Protein AF-A0A8H5BHX0-F1 (afdb_monomer_lite)

InterPro domains:
  IPR019412 IML2-like/Tetratricopeptide repeat protein 39-like [PF10300] (21-116)

Structure (mmCIF, N/CA/C/O backbone):
data_AF-A0A8H5BHX0-F1
#
_entry.id   AF-A0A8H5BHX0-F1
#
loop_
_atom_site.group_PDB
_atom_site.id
_atom_site.type_symbol
_atom_site.label_atom_id
_atom_site.label_alt_id
_atom_site.label_comp_id
_atom_site.label_asym_id
_atom_site.label_entity_id
_atom_site.label_seq_id
_atom_site.pdbx_PDB_ins_code
_atom_site.Cartn_x
_atom_site.Cartn_y
_atom_site.Cartn_z
_atom_site.occupancy
_atom_site.B_iso_or_equiv
_atom_site.auth_seq_id
_atom_site.auth_comp_id
_atom_site.auth_asym_id
_atom_site.auth_atom_id
_atom_site.pdbx_PDB_model_num
ATOM 1 N N . MET A 1 1 ? 10.203 -21.946 -25.878 1.00 47.69 1 MET A N 1
ATOM 2 C CA . MET A 1 1 ? 11.074 -20.754 -25.911 1.00 47.69 1 MET A CA 1
ATOM 3 C C . MET A 1 1 ? 10.311 -19.653 -25.194 1.00 47.69 1 MET A C 1
ATOM 5 O O . MET A 1 1 ? 9.234 -19.342 -25.682 1.00 47.69 1 MET A O 1
ATOM 9 N N . PRO A 1 2 ? 10.741 -19.157 -24.024 1.00 54.19 2 PRO A N 1
ATOM 10 C CA . PRO A 1 2 ? 10.151 -17.940 -23.477 1.00 54.19 2 PRO A CA 1
ATOM 11 C C . PRO A 1 2 ? 10.566 -16.751 -24.355 1.00 54.19 2 PRO A C 1
ATOM 13 O O . PRO A 1 2 ? 11.702 -16.710 -24.834 1.00 54.19 2 PRO A O 1
ATOM 16 N N . ASP A 1 3 ? 9.633 -15.837 -24.606 1.00 57.97 3 ASP A N 1
ATOM 17 C CA . ASP A 1 3 ? 9.845 -14.664 -25.455 1.00 57.97 3 ASP A CA 1
ATOM 18 C C . ASP A 1 3 ? 10.991 -13.775 -24.933 1.00 57.97 3 ASP A C 1
ATOM 20 O O . ASP A 1 3 ? 11.204 -13.688 -23.717 1.00 57.97 3 ASP A O 1
ATOM 24 N N . PRO A 1 4 ? 11.748 -13.101 -25.822 1.00 54.97 4 PRO A N 1
ATOM 25 C CA . PRO A 1 4 ? 12.787 -12.169 -25.406 1.00 54.97 4 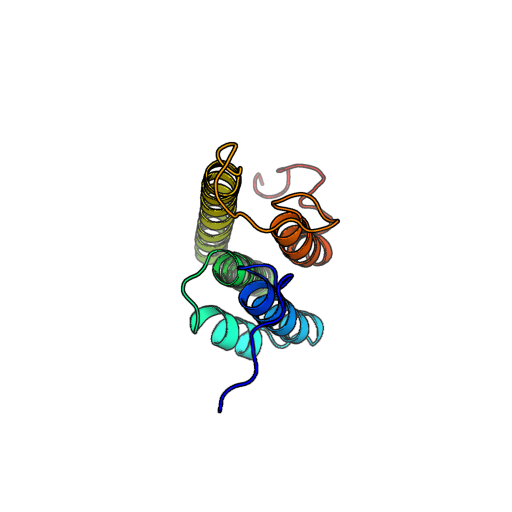PRO A CA 1
ATOM 26 C C . PRO A 1 4 ? 12.158 -11.022 -24.609 1.00 54.97 4 PRO A C 1
ATOM 28 O O . PRO A 1 4 ? 11.274 -10.321 -25.100 1.00 54.97 4 PRO A O 1
ATOM 31 N N . ILE A 1 5 ? 12.631 -10.829 -23.375 1.00 54.34 5 ILE A N 1
ATOM 32 C CA . ILE A 1 5 ? 12.205 -9.723 -22.512 1.00 54.34 5 ILE A CA 1
ATOM 33 C C . ILE A 1 5 ? 12.495 -8.413 -23.267 1.00 54.34 5 ILE A C 1
ATOM 35 O O . ILE A 1 5 ? 13.655 -8.169 -23.616 1.00 54.34 5 ILE A O 1
ATOM 39 N N . PRO A 1 6 ? 11.481 -7.582 -23.574 1.00 57.19 6 PRO A N 1
ATOM 40 C CA . PRO A 1 6 ? 11.685 -6.376 -24.363 1.00 57.19 6 PRO A CA 1
ATOM 41 C C . PRO A 1 6 ? 12.656 -5.433 -23.644 1.00 57.19 6 PRO A C 1
ATOM 43 O O . PRO A 1 6 ? 12.563 -5.219 -22.439 1.00 57.19 6 PRO A O 1
ATOM 46 N N . ALA A 1 7 ? 13.585 -4.844 -24.402 1.00 58.06 7 ALA A N 1
ATOM 47 C CA . ALA A 1 7 ? 14.747 -4.083 -23.920 1.00 58.06 7 ALA A CA 1
ATOM 48 C C . ALA A 1 7 ? 14.435 -2.810 -23.094 1.00 58.06 7 ALA A C 1
ATOM 50 O O . ALA A 1 7 ? 15.341 -2.044 -22.777 1.00 58.06 7 ALA A O 1
ATOM 51 N N . ASN A 1 8 ? 13.169 -2.562 -22.752 1.00 63.22 8 ASN A N 1
ATOM 52 C CA . ASN A 1 8 ? 12.709 -1.369 -22.047 1.00 63.22 8 ASN A CA 1
ATOM 53 C C . ASN A 1 8 ? 11.687 -1.686 -20.939 1.00 63.22 8 ASN A C 1
ATOM 55 O O . ASN A 1 8 ? 10.760 -0.916 -20.691 1.00 63.22 8 ASN A O 1
ATOM 59 N N . THR A 1 9 ? 11.811 -2.845 -20.291 1.00 69.12 9 THR A N 1
ATOM 60 C CA . THR A 1 9 ? 10.990 -3.180 -19.122 1.00 69.12 9 THR A CA 1
ATOM 61 C C . THR A 1 9 ? 11.578 -2.523 -17.875 1.00 69.12 9 THR A C 1
ATOM 63 O O . THR A 1 9 ? 12.732 -2.762 -17.520 1.00 69.12 9 THR A O 1
ATOM 66 N N . HIS A 1 10 ? 10.790 -1.683 -17.200 1.00 72.44 10 HIS A N 1
ATOM 67 C CA . HIS A 1 10 ? 11.194 -1.097 -15.923 1.00 72.44 10 HIS A CA 1
ATOM 68 C C . HIS A 1 10 ? 11.324 -2.208 -14.861 1.00 72.44 10 HIS A C 1
ATOM 70 O O . HIS A 1 10 ? 10.394 -3.008 -14.724 1.00 72.44 10 HIS A O 1
ATOM 76 N N . PRO A 1 11 ? 12.422 -2.268 -14.081 1.00 77.56 11 PRO A N 1
ATOM 77 C CA . PRO A 1 11 ? 12.695 -3.378 -13.158 1.00 77.56 11 PRO A CA 1
ATOM 78 C C . PRO A 1 11 ? 11.604 -3.565 -12.094 1.00 77.56 11 PRO A C 1
ATOM 80 O O . PRO A 1 11 ? 11.312 -4.687 -11.697 1.00 77.56 11 PRO A O 1
ATOM 83 N N . ASN A 1 12 ? 10.949 -2.473 -11.693 1.00 82.69 12 ASN A N 1
ATOM 84 C CA . ASN A 1 12 ? 9.875 -2.489 -10.699 1.00 82.69 12 ASN A CA 1
ATOM 85 C C . ASN A 1 12 ? 8.460 -2.501 -11.308 1.00 82.69 12 ASN A C 1
ATOM 87 O O . ASN A 1 12 ? 7.494 -2.401 -10.561 1.00 82.69 12 ASN A O 1
ATOM 91 N N . ALA A 1 13 ? 8.301 -2.590 -12.638 1.00 82.94 13 ALA A N 1
ATOM 92 C CA . ALA A 1 13 ? 6.983 -2.463 -13.282 1.00 82.94 13 ALA A CA 1
ATOM 93 C C . ALA A 1 13 ? 5.964 -3.492 -12.772 1.00 82.94 13 ALA A C 1
ATOM 95 O O . ALA A 1 13 ? 4.817 -3.143 -12.513 1.00 82.94 13 ALA A O 1
ATOM 96 N N . ALA A 1 14 ? 6.387 -4.749 -12.611 1.00 86.75 14 ALA A N 1
ATOM 97 C CA . ALA A 1 14 ? 5.511 -5.817 -12.137 1.00 86.75 14 ALA A CA 1
ATOM 98 C C . ALA A 1 14 ? 5.101 -5.623 -10.667 1.00 86.75 14 ALA A C 1
ATOM 100 O O . ALA A 1 14 ? 3.946 -5.857 -10.321 1.00 86.75 14 ALA A O 1
ATOM 101 N N . LEU A 1 15 ? 6.027 -5.152 -9.822 1.00 87.69 15 LEU A N 1
ATOM 102 C CA . LEU A 1 15 ? 5.760 -4.863 -8.409 1.00 87.69 15 LEU A CA 1
ATOM 103 C C . LEU A 1 15 ? 4.798 -3.682 -8.264 1.00 87.69 15 LEU A C 1
ATOM 105 O O . LEU A 1 15 ? 3.810 -3.790 -7.547 1.00 87.69 15 LEU A O 1
ATOM 109 N N . LEU A 1 16 ? 5.040 -2.604 -9.017 1.00 86.12 16 LEU A N 1
ATOM 110 C CA . LEU A 1 16 ? 4.155 -1.444 -9.088 1.00 86.12 16 LEU A CA 1
ATOM 111 C C . LEU A 1 16 ? 2.744 -1.855 -9.524 1.00 86.12 16 LEU A C 1
ATOM 113 O O . LEU A 1 16 ? 1.774 -1.548 -8.844 1.00 86.12 16 LEU A O 1
ATOM 117 N N . GLN A 1 17 ? 2.632 -2.601 -10.627 1.00 89.94 17 GLN A N 1
ATOM 118 C CA . GLN A 1 17 ? 1.338 -3.049 -11.139 1.00 89.94 17 GLN A CA 1
ATOM 119 C C . GLN A 1 17 ? 0.601 -3.944 -10.134 1.00 89.94 17 GLN A C 1
ATOM 121 O O . GLN A 1 17 ? -0.618 -3.847 -10.007 1.00 89.94 17 GLN A O 1
ATOM 126 N N . SER A 1 18 ? 1.324 -4.818 -9.428 1.00 92.88 18 SER A N 1
ATOM 127 C CA . SER A 1 18 ? 0.750 -5.652 -8.371 1.00 92.88 18 SER A CA 1
ATOM 128 C C . SER A 1 18 ? 0.243 -4.809 -7.202 1.00 92.88 18 SER A C 1
ATOM 130 O O . SER A 1 18 ? -0.885 -5.012 -6.757 1.00 92.88 18 SER A O 1
ATOM 132 N N . ALA A 1 19 ? 1.021 -3.824 -6.749 1.00 90.00 19 ALA A N 1
ATOM 133 C CA . ALA A 1 19 ? 0.618 -2.944 -5.662 1.00 90.00 19 ALA A CA 1
ATOM 134 C C . ALA A 1 19 ? -0.614 -2.103 -6.035 1.00 90.00 19 ALA A C 1
ATOM 136 O O . ALA A 1 19 ? -1.560 -2.050 -5.254 1.00 90.00 19 ALA A O 1
ATOM 137 N N . THR A 1 20 ? -0.669 -1.534 -7.245 1.00 90.00 20 THR A N 1
ATOM 138 C CA . THR A 1 20 ? -1.840 -0.778 -7.728 1.00 90.00 20 THR A CA 1
ATOM 139 C C . THR A 1 20 ? -3.113 -1.634 -7.742 1.00 90.00 20 THR A C 1
ATOM 141 O O . THR A 1 20 ? -4.162 -1.159 -7.324 1.00 90.00 20 THR A O 1
ATOM 144 N N . ARG A 1 21 ? -3.036 -2.930 -8.092 1.00 91.75 21 ARG A N 1
ATOM 145 C CA . ARG A 1 21 ? -4.197 -3.841 -7.960 1.00 91.75 21 ARG A CA 1
ATOM 146 C C . ARG A 1 21 ? -4.651 -4.021 -6.511 1.00 91.75 21 ARG A C 1
ATOM 148 O O . ARG A 1 21 ? -5.838 -4.174 -6.251 1.00 91.75 21 ARG A O 1
ATOM 155 N N . GLY A 1 22 ? -3.717 -3.995 -5.562 1.00 89.56 22 GLY A N 1
ATOM 156 C CA . GLY A 1 22 ? -4.047 -3.970 -4.138 1.00 89.56 22 GLY A CA 1
ATOM 157 C C . GLY A 1 22 ? -4.841 -2.719 -3.748 1.00 89.56 22 GLY A C 1
ATOM 158 O O . GLY A 1 22 ? -5.785 -2.803 -2.964 1.00 89.56 22 GLY A O 1
ATOM 159 N N . PHE A 1 23 ? -4.508 -1.566 -4.337 1.00 87.75 23 PHE A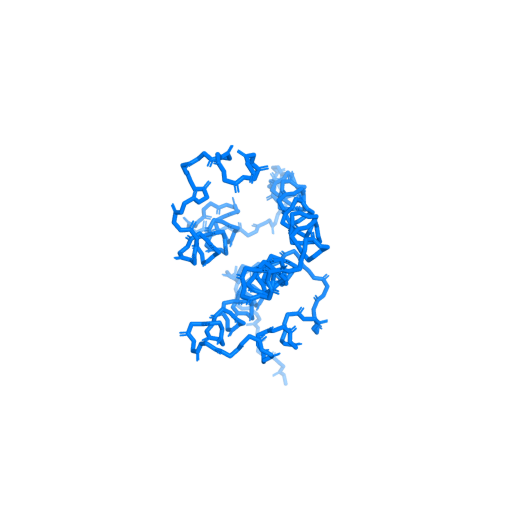 N 1
ATOM 160 C CA . PHE A 1 23 ? -5.260 -0.323 -4.150 1.00 87.75 23 PHE A CA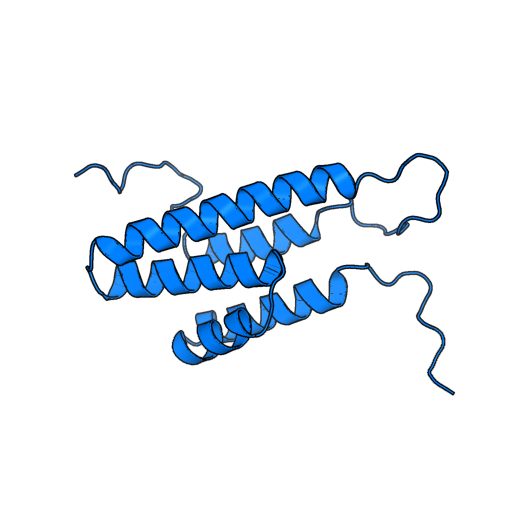 1
ATOM 161 C C . PHE A 1 23 ? -6.651 -0.361 -4.802 1.00 87.75 23 PHE A C 1
ATOM 163 O O . PHE A 1 23 ? -7.572 0.236 -4.251 1.00 87.75 23 PHE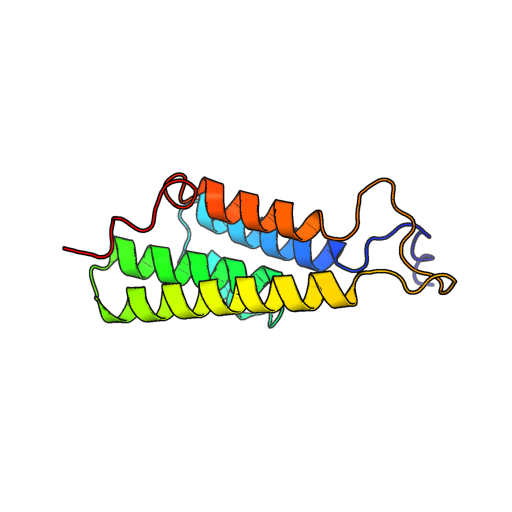 A O 1
ATOM 170 N N . ASP A 1 24 ? -6.859 -1.113 -5.888 1.00 90.50 24 ASP A N 1
ATOM 171 C CA . ASP A 1 24 ? -8.200 -1.314 -6.469 1.00 90.50 24 ASP A CA 1
ATOM 172 C C . ASP A 1 24 ? -9.169 -1.983 -5.475 1.00 90.50 24 ASP A C 1
ATOM 174 O O . ASP A 1 24 ? -10.342 -1.599 -5.389 1.00 90.50 24 ASP A O 1
ATOM 178 N N . PHE A 1 25 ? -8.685 -2.945 -4.674 1.00 89.88 25 PHE A N 1
ATOM 179 C CA . PHE A 1 25 ? -9.474 -3.539 -3.586 1.00 89.88 25 PHE A CA 1
ATOM 180 C C . PHE A 1 25 ? -9.837 -2.499 -2.529 1.00 89.88 25 PHE A C 1
ATOM 182 O O . PHE A 1 25 ? -10.997 -2.421 -2.125 1.00 89.88 25 PHE A O 1
ATOM 189 N N . LEU A 1 26 ? -8.882 -1.644 -2.146 1.00 86.56 26 LEU A N 1
ATOM 190 C CA . LEU A 1 26 ? -9.173 -0.520 -1.260 1.00 86.56 26 LEU A CA 1
ATOM 191 C C . LEU A 1 26 ? -10.248 0.390 -1.874 1.00 86.56 26 LEU A C 1
ATOM 193 O O . LEU A 1 26 ? -11.160 0.803 -1.158 1.00 86.56 26 LEU A O 1
ATOM 197 N N . PHE A 1 27 ? -10.181 0.684 -3.187 1.00 85.62 27 PHE A N 1
ATOM 198 C CA . PHE A 1 27 ? -11.090 1.659 -3.836 1.00 85.62 27 PHE A CA 1
ATOM 199 C C . PHE A 1 27 ? -12.499 1.095 -3.953 1.00 85.62 27 PHE A C 1
ATOM 201 O O . PHE A 1 27 ? -13.478 1.838 -4.014 1.00 85.62 27 PHE A O 1
ATOM 208 N N . SER A 1 28 ? -12.591 -0.230 -3.895 1.00 89.19 28 SER A N 1
ATOM 209 C CA . SER A 1 28 ? -13.825 -0.998 -3.813 1.00 89.19 28 SER A CA 1
ATOM 210 C C . SER A 1 28 ? -14.300 -1.222 -2.369 1.00 89.19 28 SER A C 1
ATOM 212 O O . SER A 1 28 ? -15.263 -1.957 -2.161 1.00 89.19 28 SER A O 1
ATOM 214 N N . ASN A 1 29 ? -13.656 -0.593 -1.377 1.00 84.50 29 ASN A N 1
ATOM 215 C CA . ASN A 1 29 ? -13.929 -0.736 0.056 1.00 84.50 29 ASN A CA 1
ATOM 216 C C . ASN A 1 29 ? -13.752 -2.174 0.594 1.00 84.50 29 ASN A C 1
ATOM 218 O O . ASN A 1 29 ? -14.381 -2.563 1.578 1.00 84.50 29 ASN A O 1
ATOM 222 N N . ASP A 1 30 ? -12.887 -2.972 -0.035 1.00 89.81 30 ASP A N 1
ATOM 223 C CA . ASP A 1 30 ? -12.542 -4.328 0.394 1.00 89.81 30 ASP A CA 1
ATOM 224 C C . ASP A 1 30 ? -11.152 -4.357 1.051 1.00 89.81 30 ASP A C 1
ATOM 226 O O . ASP A 1 30 ? -10.139 -4.749 0.464 1.00 89.81 30 ASP A O 1
ATOM 230 N N . ILE A 1 31 ? -11.107 -3.904 2.307 1.00 87.94 31 ILE A N 1
ATOM 231 C CA . ILE A 1 31 ? -9.868 -3.800 3.095 1.00 87.94 31 ILE A CA 1
ATOM 232 C C . ILE A 1 31 ? -9.281 -5.187 3.397 1.00 87.94 31 ILE A C 1
ATOM 234 O O . ILE A 1 31 ? -8.061 -5.348 3.431 1.00 87.94 31 ILE A O 1
ATOM 238 N N . ALA A 1 32 ? -10.127 -6.205 3.581 1.00 89.19 32 ALA A N 1
ATOM 239 C CA . ALA A 1 32 ? -9.679 -7.561 3.885 1.00 89.19 32 ALA A CA 1
ATOM 240 C C . ALA A 1 32 ? -8.917 -8.174 2.701 1.00 89.19 32 ALA A C 1
ATOM 242 O O . ALA A 1 32 ? -7.809 -8.688 2.886 1.00 89.19 32 ALA A O 1
ATOM 243 N N . SER A 1 33 ? -9.465 -8.061 1.486 1.00 91.06 33 SER A N 1
ATOM 244 C CA . SER A 1 33 ? -8.794 -8.529 0.269 1.00 91.06 33 SER A CA 1
ATOM 245 C C . SER A 1 33 ? -7.543 -7.710 -0.039 1.00 91.06 33 SER A C 1
ATOM 247 O O . SER A 1 33 ? -6.509 -8.289 -0.375 1.00 91.06 33 SER A O 1
ATOM 249 N N . ALA A 1 34 ? -7.587 -6.385 0.149 1.00 90.69 34 ALA A N 1
ATOM 250 C CA . ALA A 1 34 ? -6.413 -5.528 -0.009 1.00 90.69 34 ALA A CA 1
ATOM 251 C C . ALA A 1 34 ? -5.273 -5.946 0.931 1.00 90.69 34 ALA A C 1
ATOM 253 O O . ALA A 1 34 ? -4.144 -6.166 0.493 1.00 90.69 34 ALA A O 1
ATOM 254 N N . ARG A 1 35 ? -5.572 -6.124 2.223 1.00 89.75 35 ARG A N 1
ATOM 255 C CA . ARG A 1 35 ? -4.601 -6.556 3.233 1.00 89.75 35 ARG A CA 1
ATOM 256 C C . ARG A 1 35 ? -4.005 -7.916 2.883 1.00 89.75 35 ARG A C 1
ATOM 258 O O . ARG A 1 35 ? -2.787 -8.054 2.930 1.00 89.75 35 ARG A O 1
ATOM 265 N N . ALA A 1 36 ? -4.831 -8.893 2.510 1.00 92.56 36 ALA A N 1
ATOM 266 C CA . ALA A 1 36 ? -4.354 -10.216 2.112 1.00 92.56 36 ALA A CA 1
ATOM 267 C C . ALA A 1 36 ? -3.430 -10.145 0.883 1.00 92.56 36 ALA A C 1
ATOM 269 O O . ALA A 1 36 ? -2.379 -10.786 0.866 1.00 92.56 36 ALA A O 1
ATOM 270 N N . HIS A 1 37 ? -3.789 -9.322 -0.108 1.00 92.81 37 HIS A N 1
ATOM 271 C CA . HIS A 1 37 ? -2.977 -9.089 -1.302 1.00 92.81 37 HIS A CA 1
ATOM 272 C C . HIS A 1 37 ? -1.625 -8.468 -0.950 1.00 92.81 37 HIS A C 1
ATOM 274 O O . HIS A 1 37 ? -0.586 -8.975 -1.360 1.00 92.81 37 HIS A O 1
ATOM 280 N N . PHE A 1 38 ? -1.603 -7.415 -0.131 1.00 91.62 38 PHE A N 1
ATOM 281 C CA . PHE A 1 38 ? -0.347 -6.772 0.243 1.00 91.62 38 PHE A CA 1
ATOM 282 C C . PHE A 1 38 ? 0.517 -7.621 1.194 1.00 91.62 38 PHE A C 1
ATOM 284 O O . PHE A 1 38 ? 1.738 -7.538 1.123 1.00 91.62 38 PHE A O 1
ATOM 291 N N . GLN A 1 39 ? -0.070 -8.464 2.055 1.00 91.69 39 GLN A N 1
ATOM 292 C CA . GLN A 1 39 ? 0.683 -9.346 2.965 1.00 91.69 39 GLN A CA 1
ATOM 293 C C . GLN A 1 39 ? 1.413 -10.480 2.236 1.00 91.69 39 GLN A C 1
ATOM 295 O O . GLN A 1 39 ? 2.351 -11.054 2.787 1.00 91.69 39 GLN A O 1
ATOM 300 N N . ALA A 1 40 ? 1.003 -10.806 1.009 1.00 90.25 40 ALA A N 1
ATOM 301 C CA . ALA A 1 40 ? 1.641 -11.838 0.199 1.00 90.25 40 ALA A CA 1
ATOM 302 C C . ALA A 1 40 ? 3.020 -11.421 -0.355 1.00 90.25 40 ALA A C 1
ATOM 304 O O . ALA A 1 40 ? 3.725 -12.256 -0.927 1.00 90.25 40 ALA A O 1
ATOM 305 N N . HIS A 1 41 ? 3.412 -10.152 -0.190 1.00 86.94 41 HIS A N 1
ATOM 306 C CA . HIS A 1 41 ? 4.613 -9.573 -0.783 1.00 86.94 41 HIS A CA 1
ATOM 307 C C . HIS A 1 41 ? 5.434 -8.789 0.256 1.00 86.94 41 HIS A C 1
ATOM 309 O O . HIS A 1 41 ? 4.901 -7.954 0.980 1.00 86.94 41 HIS A O 1
ATOM 315 N N . ASP A 1 42 ? 6.749 -9.032 0.307 1.00 83.62 42 ASP A N 1
ATOM 316 C CA . ASP A 1 42 ? 7.694 -8.335 1.197 1.00 83.62 42 ASP A CA 1
ATOM 317 C C . ASP A 1 42 ? 8.583 -7.370 0.395 1.00 83.62 42 ASP A C 1
ATOM 319 O O . ASP A 1 42 ? 9.799 -7.531 0.271 1.00 83.62 42 ASP A O 1
ATOM 323 N N . ASP A 1 43 ? 7.946 -6.385 -0.238 1.00 84.31 43 ASP A N 1
ATOM 324 C CA . ASP A 1 43 ? 8.617 -5.318 -0.977 1.00 84.31 43 ASP A CA 1
ATOM 325 C C . ASP A 1 43 ? 8.046 -3.940 -0.602 1.00 84.31 43 ASP A C 1
ATOM 327 O O . ASP A 1 43 ? 6.937 -3.844 -0.065 1.00 84.31 43 ASP A O 1
ATOM 331 N N . PRO A 1 44 ? 8.781 -2.843 -0.862 1.00 81.62 44 PRO A N 1
ATOM 332 C CA . PRO A 1 44 ? 8.360 -1.532 -0.385 1.00 81.62 44 PRO A CA 1
ATOM 333 C C . PRO A 1 44 ? 7.054 -1.020 -1.014 1.00 81.62 44 PRO A C 1
ATOM 335 O O . PRO A 1 44 ? 6.389 -0.196 -0.391 1.00 81.62 44 PRO A O 1
ATOM 338 N N . PHE A 1 45 ? 6.652 -1.500 -2.201 1.00 85.06 45 PHE A N 1
ATOM 339 C CA . PHE A 1 45 ? 5.388 -1.091 -2.822 1.00 85.06 45 PHE A CA 1
ATOM 340 C C . PHE A 1 45 ? 4.197 -1.667 -2.049 1.00 85.06 45 PHE A C 1
ATOM 342 O O . PHE A 1 45 ? 3.262 -0.940 -1.714 1.00 85.06 45 PHE A O 1
ATOM 349 N N . HIS A 1 46 ? 4.252 -2.953 -1.698 1.00 90.06 46 HIS A N 1
ATOM 350 C CA . HIS A 1 46 ? 3.179 -3.610 -0.948 1.00 90.06 46 HIS A CA 1
ATOM 351 C C . HIS A 1 46 ? 3.200 -3.242 0.544 1.00 90.06 46 HIS A C 1
ATOM 353 O O . HIS A 1 46 ? 2.139 -3.089 1.146 1.00 90.06 46 HIS A O 1
ATOM 359 N N . LEU A 1 47 ? 4.376 -2.976 1.128 1.00 85.62 47 LEU A N 1
ATOM 360 C CA . LEU A 1 47 ? 4.487 -2.424 2.487 1.00 85.62 47 LEU A CA 1
ATOM 361 C C . LEU A 1 47 ? 3.779 -1.067 2.629 1.00 85.62 47 LEU A C 1
ATOM 363 O O . LEU A 1 47 ? 3.176 -0.804 3.672 1.00 85.62 47 LEU A O 1
ATOM 367 N N . MET A 1 48 ? 3.801 -0.225 1.588 1.00 84.06 48 MET A N 1
ATOM 368 C CA . MET A 1 48 ? 3.014 1.013 1.557 1.00 84.06 48 MET A CA 1
ATOM 369 C C . MET A 1 48 ? 1.514 0.713 1.675 1.00 84.06 48 MET A C 1
ATOM 371 O O . MET A 1 48 ? 0.839 1.271 2.541 1.00 84.06 48 MET A O 1
ATOM 375 N N . GLY A 1 49 ? 1.010 -0.210 0.853 1.00 85.50 49 GLY A N 1
ATOM 376 C CA . GLY A 1 49 ? -0.389 -0.642 0.876 1.00 85.50 49 GLY A CA 1
ATOM 377 C C . GLY A 1 49 ? -0.814 -1.255 2.214 1.00 85.50 49 GLY A C 1
ATOM 378 O O . GLY A 1 49 ? -1.904 -0.964 2.707 1.00 85.50 49 GLY A O 1
ATOM 379 N N . LEU A 1 50 ? 0.065 -2.022 2.871 1.00 86.44 50 LEU A N 1
ATOM 380 C CA . LEU A 1 50 ? -0.170 -2.529 4.231 1.00 86.44 50 LEU A CA 1
ATOM 381 C C . LEU A 1 50 ? -0.306 -1.413 5.261 1.00 86.44 50 LEU A C 1
ATOM 383 O O . LEU A 1 50 ? -1.179 -1.495 6.124 1.00 86.44 50 LEU A O 1
ATOM 387 N N . GLY A 1 51 ? 0.532 -0.379 5.169 1.00 82.25 51 GLY A N 1
ATOM 388 C CA . GLY A 1 51 ? 0.423 0.802 6.024 1.00 82.25 51 GLY A CA 1
ATOM 389 C C . GLY A 1 51 ? -0.918 1.511 5.850 1.00 82.25 51 GLY A C 1
ATOM 390 O O . GLY A 1 51 ? -1.550 1.868 6.843 1.00 82.25 51 GLY A O 1
ATOM 391 N N . VAL A 1 52 ? -1.394 1.635 4.607 1.00 83.94 52 VAL A N 1
ATOM 392 C CA . VAL A 1 52 ? -2.721 2.189 4.294 1.00 83.94 52 VAL A CA 1
ATOM 393 C C . VAL A 1 52 ? -3.839 1.321 4.880 1.00 83.94 52 VAL A C 1
ATOM 395 O O . VAL A 1 52 ? -4.724 1.853 5.544 1.00 83.94 52 VAL A O 1
ATOM 398 N N . CYS A 1 53 ? -3.780 -0.007 4.725 1.00 85.88 53 CYS A N 1
ATOM 399 C CA . CYS A 1 53 ? -4.765 -0.920 5.323 1.00 85.88 53 CYS A CA 1
ATOM 400 C C . CYS A 1 53 ? -4.786 -0.814 6.856 1.00 85.88 53 CYS A C 1
ATOM 402 O O . CYS A 1 53 ? -5.851 -0.728 7.458 1.00 85.88 53 CYS A O 1
ATOM 404 N N . ALA A 1 54 ? -3.612 -0.789 7.496 1.00 81.88 54 ALA A N 1
ATOM 405 C CA . ALA A 1 54 ? -3.494 -0.630 8.944 1.00 81.88 54 ALA A CA 1
ATOM 406 C C . ALA A 1 54 ? -4.041 0.716 9.426 1.00 81.88 54 ALA A C 1
ATOM 408 O O . ALA A 1 54 ? -4.699 0.767 10.462 1.00 81.88 54 ALA A O 1
ATOM 409 N N . PHE A 1 55 ? -3.818 1.790 8.664 1.00 78.31 55 PHE A N 1
ATOM 410 C CA . PHE A 1 55 ? -4.414 3.086 8.960 1.00 78.31 55 PHE A CA 1
ATOM 411 C C . PHE A 1 55 ? -5.938 3.043 8.855 1.00 78.31 55 PHE A C 1
ATOM 413 O O . PHE A 1 55 ? -6.611 3.555 9.741 1.00 78.31 55 PHE A O 1
ATOM 420 N N . LEU A 1 56 ? -6.490 2.449 7.793 1.00 77.00 56 LEU A N 1
ATOM 421 C CA . LEU A 1 56 ? -7.940 2.359 7.612 1.00 77.00 56 LEU A CA 1
ATOM 422 C C . LEU A 1 56 ? -8.588 1.549 8.735 1.00 77.00 56 LEU A C 1
ATOM 424 O O . LEU A 1 56 ? -9.573 2.006 9.305 1.00 77.00 56 LEU A O 1
ATOM 428 N N . ASP A 1 57 ? -7.993 0.422 9.126 1.00 74.75 57 ASP A N 1
ATOM 429 C CA . ASP A 1 57 ? -8.462 -0.357 10.276 1.00 74.75 57 ASP A CA 1
ATOM 430 C C . ASP A 1 57 ? -8.383 0.456 11.582 1.00 74.75 57 ASP A C 1
ATOM 432 O O . ASP A 1 57 ? -9.310 0.419 12.388 1.00 74.75 57 ASP A O 1
ATOM 436 N N . ALA A 1 58 ? -7.331 1.260 11.778 1.00 69.00 58 ALA A N 1
ATOM 437 C CA . ALA A 1 58 ? -7.220 2.158 12.931 1.00 69.00 58 ALA A CA 1
ATOM 438 C C . ALA A 1 58 ? -8.285 3.270 12.922 1.00 69.00 58 ALA A C 1
ATOM 440 O O . ALA A 1 58 ? -8.901 3.559 13.949 1.00 69.00 58 ALA A O 1
ATOM 441 N N . ALA A 1 59 ? -8.503 3.893 11.764 1.00 69.00 59 ALA A N 1
ATOM 442 C CA . ALA A 1 59 ? -9.422 5.010 11.582 1.00 69.00 59 ALA A CA 1
ATOM 443 C C . ALA A 1 59 ? -10.892 4.575 11.677 1.00 69.00 59 ALA A C 1
ATOM 445 O O . ALA A 1 59 ? -11.717 5.327 12.191 1.00 69.00 59 ALA A O 1
ATOM 446 N N . LEU A 1 60 ? -11.215 3.364 11.211 1.00 70.94 60 LEU A N 1
ATOM 447 C CA . LEU A 1 60 ? -12.552 2.772 11.298 1.00 70.94 60 LEU A CA 1
ATOM 448 C C . LEU A 1 60 ? -12.802 2.089 12.653 1.00 70.94 60 LEU A C 1
ATOM 450 O O . LEU A 1 60 ? -13.949 2.020 13.090 1.00 70.94 60 LEU A O 1
ATOM 454 N N . GLY A 1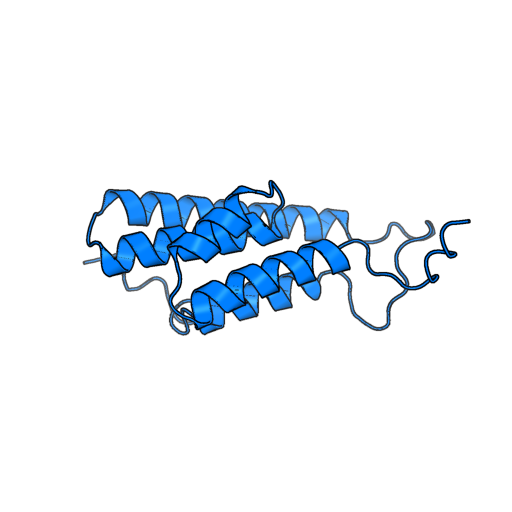 61 ? -11.749 1.596 13.316 1.00 63.22 61 GLY A N 1
ATOM 455 C CA . GLY A 1 61 ? -11.828 0.823 14.559 1.00 63.22 61 GLY A CA 1
ATOM 456 C C . GLY A 1 61 ? -11.648 1.609 15.863 1.00 63.22 61 GLY A C 1
ATOM 457 O O . GLY A 1 61 ? -11.925 1.060 16.924 1.00 63.22 61 GLY A O 1
ATOM 458 N N . MET A 1 62 ? -11.203 2.872 15.825 1.00 51.78 62 MET A N 1
ATOM 459 C CA . MET A 1 62 ? -10.944 3.707 17.019 1.00 51.78 62 MET A CA 1
ATOM 460 C C . MET A 1 62 ? -10.080 3.025 18.105 1.00 51.78 62 MET A C 1
ATOM 462 O O . MET A 1 62 ? -10.213 3.326 19.291 1.00 51.78 62 MET A O 1
ATOM 466 N N . GLU A 1 63 ? -9.172 2.120 17.731 1.00 54.56 63 GLU A N 1
ATOM 467 C CA . GLU A 1 63 ? -8.259 1.473 18.677 1.00 54.56 63 GLU A CA 1
ATOM 468 C C . GLU A 1 63 ? -6.871 2.122 18.570 1.00 54.56 63 GLU A C 1
ATOM 470 O O . GLU A 1 63 ? -6.176 2.018 17.557 1.00 54.56 63 GLU A O 1
ATOM 475 N N . THR A 1 64 ? -6.457 2.833 19.620 1.00 54.88 64 THR A N 1
ATOM 476 C CA . THR A 1 64 ? -5.233 3.660 19.660 1.00 54.88 64 THR A CA 1
ATOM 477 C C . THR A 1 64 ? -3.943 2.886 19.351 1.00 54.88 64 THR A C 1
ATOM 479 O O . THR A 1 64 ? -2.963 3.472 18.882 1.00 54.88 64 THR A O 1
ATOM 482 N N . GLY A 1 65 ? -3.939 1.561 19.540 1.00 59.25 65 GLY A N 1
ATOM 483 C CA . GLY A 1 65 ? -2.815 0.688 19.191 1.00 59.25 65 GLY A CA 1
ATOM 484 C C . GLY A 1 65 ? -2.571 0.559 17.682 1.00 59.25 65 GLY A C 1
ATOM 485 O O . GLY A 1 65 ? -1.419 0.509 17.249 1.00 59.25 65 GLY A O 1
ATOM 486 N N . LEU A 1 66 ? -3.629 0.580 16.866 1.00 58.97 66 LEU A N 1
ATOM 487 C CA . LEU A 1 66 ? -3.530 0.396 15.414 1.00 58.97 66 LEU A CA 1
ATOM 488 C C . LEU A 1 66 ? -2.977 1.640 14.707 1.00 58.97 66 LEU A C 1
ATOM 490 O O . LEU A 1 66 ? -2.269 1.517 13.709 1.00 58.97 66 LEU A O 1
ATOM 494 N N . MET A 1 67 ? -3.216 2.835 15.260 1.00 60.09 67 MET A N 1
ATOM 495 C CA . MET A 1 67 ? -2.662 4.085 14.724 1.00 60.09 67 MET A CA 1
ATOM 496 C C . MET A 1 67 ? -1.127 4.108 14.822 1.00 60.09 67 MET A C 1
ATOM 498 O O . MET A 1 67 ? -0.449 4.529 13.886 1.00 60.09 67 MET A O 1
ATOM 502 N N . THR A 1 68 ? -0.573 3.586 15.924 1.00 65.75 68 THR A N 1
ATOM 503 C CA . THR A 1 68 ? 0.882 3.465 16.118 1.00 65.75 68 THR A CA 1
ATOM 504 C C . THR A 1 68 ? 1.506 2.533 15.078 1.00 65.75 68 THR A C 1
ATOM 506 O O . THR A 1 68 ? 2.548 2.848 14.500 1.00 65.75 68 THR A O 1
ATOM 509 N N . GLU A 1 69 ? 0.850 1.406 14.798 1.00 65.31 69 GLU A N 1
ATOM 510 C CA . GLU A 1 69 ? 1.316 0.445 13.798 1.00 65.31 69 GLU A CA 1
ATOM 511 C C . GLU A 1 69 ? 1.205 1.001 12.373 1.00 65.31 69 GLU A C 1
ATOM 513 O O . GLU A 1 69 ? 2.140 0.871 11.584 1.00 65.31 69 GLU A O 1
ATOM 518 N N . ALA A 1 70 ? 0.123 1.717 12.063 1.00 65.50 70 ALA A N 1
ATOM 519 C CA . ALA A 1 70 ? -0.030 2.424 10.797 1.00 65.50 70 ALA A CA 1
ATOM 520 C C . ALA A 1 70 ? 1.089 3.457 10.582 1.00 65.50 70 ALA A C 1
ATOM 522 O O . ALA A 1 70 ? 1.753 3.446 9.544 1.00 65.50 70 ALA A O 1
ATOM 523 N N . SER A 1 71 ? 1.369 4.303 11.583 1.00 67.06 71 SER A N 1
ATOM 524 C CA . SER A 1 71 ? 2.485 5.256 11.528 1.00 67.06 71 SER A CA 1
ATOM 525 C C . SER A 1 71 ? 3.837 4.556 11.355 1.00 67.06 71 SER A C 1
ATOM 527 O O . SER A 1 71 ? 4.670 5.026 10.579 1.00 67.06 71 SER A O 1
ATOM 529 N N . ARG A 1 72 ? 4.056 3.411 12.017 1.00 71.56 72 ARG A N 1
ATOM 530 C CA . ARG A 1 72 ? 5.281 2.609 11.874 1.00 71.56 72 ARG A CA 1
ATOM 531 C C . ARG A 1 72 ? 5.439 2.061 10.455 1.00 71.56 72 ARG A C 1
ATOM 533 O O . ARG A 1 72 ? 6.508 2.218 9.867 1.00 71.56 72 ARG A O 1
ATOM 540 N N . CYS A 1 73 ? 4.399 1.442 9.895 1.00 65.62 73 CYS A N 1
ATOM 541 C CA . CYS A 1 73 ? 4.408 0.898 8.535 1.00 65.62 73 CYS A CA 1
ATOM 542 C C . CYS A 1 73 ? 4.650 1.990 7.488 1.00 65.62 73 CYS A C 1
ATOM 544 O O . CYS A 1 73 ? 5.485 1.815 6.601 1.00 65.62 73 CYS A O 1
ATOM 546 N N . LEU A 1 74 ? 3.990 3.142 7.631 1.00 68.88 74 LEU A N 1
ATOM 547 C CA . LEU A 1 74 ? 4.170 4.281 6.730 1.00 68.88 74 LEU A CA 1
ATOM 548 C C . LEU A 1 74 ? 5.588 4.865 6.832 1.00 68.88 74 LEU A C 1
ATOM 550 O O . LEU A 1 74 ? 6.239 5.071 5.808 1.00 68.88 74 LEU A O 1
ATOM 554 N N . ALA A 1 75 ? 6.128 5.033 8.043 1.00 71.31 75 ALA A N 1
ATOM 555 C CA . ALA A 1 75 ? 7.501 5.504 8.241 1.00 71.31 75 ALA A CA 1
ATOM 556 C C . ALA A 1 75 ? 8.549 4.531 7.669 1.00 71.31 75 ALA A C 1
ATOM 558 O O . ALA A 1 75 ? 9.550 4.956 7.081 1.00 71.31 75 ALA A O 1
ATOM 559 N N . LEU A 1 76 ? 8.326 3.221 7.813 1.00 70.25 76 LEU A N 1
ATOM 560 C CA . LEU A 1 76 ? 9.187 2.190 7.234 1.00 70.25 76 LEU A CA 1
ATOM 561 C C . LEU A 1 76 ? 9.115 2.175 5.707 1.00 70.25 76 LEU A C 1
ATOM 563 O O . LEU A 1 76 ? 10.164 2.086 5.067 1.00 70.25 76 LEU A O 1
ATOM 567 N N . SER A 1 77 ? 7.921 2.325 5.132 1.00 66.06 77 SER A N 1
ATOM 568 C CA . SER A 1 77 ? 7.728 2.448 3.684 1.00 66.06 77 SER A CA 1
ATOM 569 C C . SER A 1 77 ? 8.470 3.667 3.126 1.00 66.06 77 SER A C 1
ATOM 571 O O . SER A 1 77 ? 9.262 3.557 2.187 1.00 66.06 77 SER A O 1
ATOM 573 N N . GLU A 1 78 ? 8.330 4.827 3.769 1.00 70.75 78 GLU A N 1
ATOM 574 C CA . GLU A 1 78 ? 8.990 6.067 3.356 1.00 70.75 78 GLU A CA 1
ATOM 575 C C . GLU A 1 78 ? 10.525 5.973 3.504 1.00 70.75 78 GLU A C 1
ATOM 577 O O . GLU A 1 78 ? 11.298 6.392 2.635 1.00 70.75 78 GLU A O 1
ATOM 582 N N . ALA A 1 79 ? 11.012 5.357 4.589 1.00 68.94 79 ALA A N 1
ATOM 583 C CA . ALA A 1 79 ? 12.435 5.091 4.789 1.00 68.94 79 ALA A CA 1
ATOM 584 C C . ALA A 1 79 ? 13.000 4.081 3.772 1.00 68.94 79 ALA A C 1
ATOM 586 O O . ALA A 1 79 ? 14.128 4.263 3.299 1.00 68.94 79 ALA A O 1
ATOM 587 N N . GLY A 1 80 ? 12.232 3.045 3.423 1.00 64.69 80 GLY A N 1
ATOM 588 C CA . GLY A 1 80 ? 12.557 2.063 2.389 1.00 64.69 80 GLY A CA 1
ATOM 589 C C . GLY A 1 80 ? 12.644 2.713 1.011 1.00 64.69 80 GLY A C 1
ATOM 590 O O . GLY A 1 80 ? 13.667 2.594 0.337 1.00 64.69 80 GLY A O 1
ATOM 591 N N . THR A 1 81 ? 11.646 3.519 0.661 1.00 65.88 81 THR A N 1
ATOM 592 C CA . THR A 1 81 ? 11.578 4.292 -0.585 1.00 65.88 81 THR A CA 1
ATOM 593 C C . THR A 1 81 ? 12.781 5.225 -0.733 1.00 65.88 81 THR A C 1
ATOM 595 O O . THR A 1 81 ? 13.477 5.195 -1.747 1.00 65.88 81 THR A O 1
ATOM 598 N N . ARG A 1 82 ? 13.148 5.977 0.317 1.00 65.88 82 ARG A N 1
ATOM 599 C CA . ARG A 1 82 ? 14.358 6.827 0.323 1.00 65.88 82 ARG A CA 1
ATOM 600 C C . ARG A 1 82 ? 15.667 6.050 0.170 1.00 65.88 82 ARG A C 1
ATOM 602 O O . ARG A 1 82 ? 16.665 6.607 -0.297 1.00 65.88 82 ARG A O 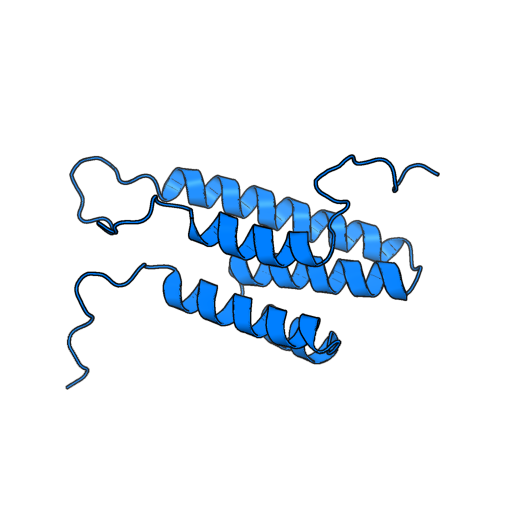1
ATOM 609 N N . LYS A 1 83 ? 15.731 4.801 0.638 1.00 65.31 83 LYS A N 1
ATOM 610 C CA . LYS A 1 83 ? 16.903 3.930 0.443 1.00 65.31 83 LYS A CA 1
ATOM 611 C C . LYS A 1 83 ? 16.960 3.436 -1.001 1.00 65.31 83 LYS A C 1
ATOM 613 O O . LYS A 1 83 ? 18.008 3.586 -1.623 1.00 65.31 83 LYS A O 1
ATOM 618 N N . TYR A 1 84 ? 15.838 2.970 -1.547 1.00 64.62 84 TYR A N 1
ATOM 619 C CA . TYR A 1 84 ? 15.734 2.557 -2.947 1.00 64.62 84 TYR A CA 1
ATOM 620 C C . TYR A 1 84 ? 16.042 3.713 -3.904 1.00 64.62 84 TYR A C 1
ATOM 622 O O . TYR A 1 84 ? 16.916 3.566 -4.743 1.00 64.62 84 TYR A O 1
ATOM 630 N N . MET A 1 85 ? 15.490 4.912 -3.698 1.00 63.97 85 MET A N 1
ATOM 631 C CA . MET A 1 85 ? 15.797 6.118 -4.490 1.00 63.97 85 MET A CA 1
ATOM 632 C C . MET A 1 85 ? 17.292 6.466 -4.551 1.00 63.97 85 MET A C 1
ATOM 634 O O . MET A 1 85 ? 17.793 6.966 -5.559 1.00 63.97 85 MET A O 1
ATOM 638 N N . ARG A 1 86 ? 18.035 6.202 -3.470 1.00 63.62 86 ARG A N 1
ATOM 639 C CA . ARG A 1 86 ? 19.490 6.414 -3.428 1.00 63.62 86 ARG A CA 1
ATOM 640 C C . ARG A 1 86 ? 20.267 5.305 -4.139 1.00 63.62 86 ARG A C 1
ATOM 642 O O . ARG A 1 86 ? 21.335 5.590 -4.672 1.00 63.62 86 ARG A O 1
ATOM 649 N N . MET A 1 87 ? 19.741 4.081 -4.159 1.00 59.59 87 MET A N 1
ATOM 650 C CA . MET A 1 87 ? 20.339 2.913 -4.822 1.00 59.59 87 MET A CA 1
ATOM 651 C C . MET A 1 87 ? 19.995 2.831 -6.318 1.00 59.59 87 MET A C 1
ATOM 653 O O . MET A 1 87 ? 20.799 2.325 -7.092 1.00 59.59 87 MET A O 1
ATOM 657 N N . SER A 1 88 ? 18.846 3.375 -6.729 1.00 55.59 88 SER A N 1
ATOM 658 C CA . SER A 1 88 ? 18.346 3.397 -8.110 1.00 55.59 88 SER A CA 1
ATOM 659 C C . SER A 1 88 ? 19.001 4.464 -8.989 1.00 55.59 88 SER A C 1
ATOM 661 O O . SER A 1 88 ? 18.713 4.524 -10.182 1.00 55.59 88 SER A O 1
ATOM 663 N N . LYS A 1 89 ? 19.883 5.314 -8.438 1.00 59.38 89 LYS A N 1
ATOM 664 C CA . LYS A 1 89 ? 20.707 6.215 -9.252 1.00 59.38 89 LYS A CA 1
ATOM 665 C C . LYS A 1 89 ? 21.689 5.364 -10.063 1.00 59.38 89 LYS A C 1
ATOM 667 O O . LYS A 1 89 ? 22.544 4.716 -9.455 1.00 59.38 89 LYS A O 1
ATOM 672 N N . PRO A 1 90 ? 21.614 5.361 -11.405 1.00 54.03 90 PRO A N 1
ATOM 673 C CA . PRO A 1 90 ? 22.572 4.616 -12.201 1.00 54.03 90 PRO A CA 1
ATOM 674 C C . PRO A 1 90 ? 23.975 5.166 -11.930 1.00 54.03 90 PRO A C 1
ATOM 676 O O . PRO A 1 90 ? 24.224 6.368 -12.047 1.00 54.03 90 PRO A O 1
ATOM 679 N N . LYS A 1 91 ? 24.910 4.284 -11.560 1.00 53.84 91 LYS A N 1
ATOM 680 C CA . LYS A 1 91 ? 26.338 4.607 -11.636 1.00 53.84 91 LYS A CA 1
ATOM 681 C C . LYS A 1 91 ? 26.639 4.857 -13.112 1.00 53.84 91 LYS A C 1
ATOM 683 O O . LYS A 1 91 ? 26.249 4.041 -13.950 1.00 53.84 91 LYS A O 1
ATOM 688 N N . SER A 1 92 ? 27.268 5.985 -13.446 1.00 43.22 92 SER A N 1
ATOM 689 C CA . SER A 1 92 ? 27.565 6.296 -14.846 1.00 43.22 92 SER A CA 1
ATOM 690 C C . SER A 1 92 ? 28.316 5.116 -15.481 1.00 43.22 92 SER A C 1
ATOM 692 O O . SER A 1 92 ? 29.334 4.659 -14.967 1.00 43.22 92 SER A O 1
ATOM 694 N N . GLY A 1 93 ? 27.757 4.561 -16.561 1.00 50.53 93 GLY A N 1
ATOM 695 C CA . GLY A 1 93 ? 28.416 3.531 -17.371 1.00 50.53 93 GLY A CA 1
ATOM 696 C C . GLY A 1 93 ? 27.972 2.073 -17.196 1.00 50.53 93 GLY A C 1
ATOM 697 O O . GLY A 1 93 ? 28.511 1.228 -17.900 1.00 50.53 93 GLY A O 1
ATOM 698 N N . THR A 1 94 ? 26.999 1.729 -16.343 1.00 47.38 94 THR A N 1
ATOM 699 C CA . THR A 1 94 ? 26.488 0.339 -16.258 1.00 47.38 94 THR A CA 1
ATOM 700 C C . THR A 1 94 ? 24.993 0.259 -16.552 1.00 47.38 94 THR A C 1
ATOM 702 O O . THR A 1 94 ? 24.195 0.583 -15.687 1.00 47.38 94 THR A O 1
ATOM 705 N N . GLY A 1 95 ? 24.642 -0.154 -17.780 1.00 49.12 95 GLY A N 1
ATOM 706 C CA . GLY A 1 95 ? 23.440 -0.911 -18.198 1.00 49.12 95 GLY A CA 1
ATOM 707 C C . GLY A 1 95 ? 22.075 -0.704 -17.517 1.00 49.12 95 GLY A C 1
ATOM 708 O O . GLY A 1 95 ? 21.255 -1.615 -17.561 1.00 49.12 95 GLY A O 1
ATOM 709 N N . GLY A 1 96 ? 21.822 0.424 -16.857 1.00 54.09 96 GLY A N 1
ATOM 710 C CA . GLY A 1 96 ? 20.572 0.701 -16.156 1.00 54.09 96 GLY A CA 1
ATOM 711 C C . GLY A 1 96 ? 19.449 1.068 -17.121 1.00 54.09 96 GLY A C 1
ATOM 712 O O . GLY A 1 96 ? 19.713 1.589 -18.204 1.00 54.09 96 GLY A O 1
ATOM 713 N N . TYR A 1 97 ? 18.204 0.817 -16.706 1.00 57.50 97 TYR A N 1
ATOM 714 C CA . TYR A 1 97 ? 16.982 1.182 -17.431 1.00 57.50 97 TYR A CA 1
ATOM 715 C C . TYR A 1 97 ? 17.072 2.605 -18.020 1.00 57.50 97 TYR A C 1
ATOM 717 O O . TYR A 1 97 ? 17.157 3.579 -17.278 1.00 57.50 97 TYR A O 1
ATOM 725 N N . GLN A 1 98 ? 17.068 2.713 -19.354 1.00 61.03 98 GLN A N 1
ATOM 726 C CA . GLN A 1 98 ? 17.090 3.972 -20.114 1.00 61.03 98 GLN A CA 1
ATOM 727 C C . GLN A 1 98 ? 15.667 4.328 -20.571 1.00 61.03 98 GLN A C 1
ATOM 729 O O . GLN A 1 98 ? 15.357 4.339 -21.763 1.00 61.03 98 GLN A O 1
ATOM 734 N N . GLY A 1 99 ? 14.763 4.551 -19.620 1.00 64.62 99 GLY A N 1
ATOM 735 C CA . GLY A 1 99 ? 13.389 4.941 -19.931 1.00 64.62 99 GLY A CA 1
ATOM 736 C C . GLY A 1 99 ? 13.220 6.436 -20.176 1.00 64.62 99 GLY A C 1
ATOM 737 O O . GLY A 1 99 ? 14.021 7.254 -19.738 1.00 64.62 99 GLY A O 1
ATOM 738 N N . ARG A 1 100 ? 12.101 6.812 -20.811 1.00 70.81 100 ARG A N 1
ATOM 739 C CA . ARG A 1 100 ? 11.664 8.221 -20.936 1.00 70.81 100 ARG A CA 1
ATOM 740 C C . ARG A 1 100 ? 11.297 8.865 -19.594 1.00 70.81 100 ARG A C 1
ATOM 742 O O . ARG A 1 100 ? 11.164 10.082 -19.523 1.00 70.81 100 ARG A O 1
ATOM 749 N N . PHE A 1 101 ? 11.086 8.050 -18.565 1.00 69.94 101 PHE A N 1
ATOM 750 C CA . PHE A 1 101 ? 10.673 8.484 -17.238 1.00 69.94 101 PHE A CA 1
ATOM 751 C C . PHE A 1 101 ? 11.865 8.510 -16.281 1.00 69.94 101 PHE A C 1
ATOM 753 O O . PHE A 1 101 ? 12.712 7.613 -16.355 1.00 69.94 101 PHE A O 1
ATOM 760 N N . PRO A 1 102 ? 11.936 9.508 -15.382 1.00 70.38 102 PRO A N 1
ATOM 761 C CA . PRO A 1 102 ? 12.995 9.576 -14.389 1.00 70.38 102 PRO A CA 1
ATOM 762 C C . PRO A 1 102 ? 12.928 8.369 -13.449 1.00 70.38 102 PRO A C 1
ATOM 764 O O . PRO A 1 102 ? 11.848 7.873 -13.125 1.00 70.38 102 PRO A O 1
ATOM 767 N N . HIS A 1 103 ? 14.095 7.917 -12.990 1.00 71.12 103 HIS A N 1
ATOM 768 C CA . HIS A 1 103 ? 14.174 6.888 -11.958 1.00 71.12 103 HIS A CA 1
ATOM 769 C C . HIS A 1 103 ? 13.437 7.344 -10.703 1.00 71.12 103 HIS A C 1
ATOM 771 O O . HIS A 1 103 ? 13.674 8.452 -10.217 1.00 71.12 103 HIS A O 1
ATOM 777 N N . GLY A 1 104 ? 12.586 6.471 -10.171 1.00 74.75 104 GLY A N 1
ATOM 778 C CA . GLY A 1 104 ? 11.840 6.735 -8.955 1.00 74.75 104 GLY A CA 1
ATOM 779 C C . GLY A 1 104 ? 10.439 7.294 -9.162 1.00 74.75 104 GLY A C 1
ATOM 780 O O . GLY A 1 104 ? 9.728 7.465 -8.175 1.00 74.75 104 GLY A O 1
ATOM 781 N N . LEU A 1 105 ? 10.013 7.531 -10.409 1.00 78.06 105 LEU A N 1
ATOM 782 C CA . LEU A 1 105 ? 8.629 7.904 -10.713 1.00 78.06 105 LEU A CA 1
ATOM 783 C C . LEU A 1 105 ? 7.632 6.852 -10.203 1.00 78.06 105 LEU A C 1
ATOM 785 O O . LEU A 1 105 ? 6.537 7.197 -9.778 1.00 78.06 105 LEU A O 1
ATOM 789 N N . GLU A 1 106 ? 8.013 5.576 -10.199 1.00 76.56 106 GLU A N 1
ATOM 790 C CA . GLU A 1 106 ? 7.195 4.488 -9.666 1.00 76.56 106 GLU A CA 1
ATOM 791 C C . GLU A 1 106 ? 6.842 4.669 -8.182 1.00 76.56 106 GLU A C 1
ATOM 793 O O . GLU A 1 106 ? 5.770 4.250 -7.751 1.00 76.56 106 GLU A O 1
ATOM 798 N N . TRP A 1 107 ? 7.707 5.333 -7.411 1.00 75.44 107 TRP A N 1
ATOM 799 C CA . TRP A 1 107 ? 7.448 5.636 -6.005 1.00 75.44 107 TRP A CA 1
ATOM 800 C C . TRP A 1 107 ? 6.473 6.790 -5.848 1.00 75.44 107 TRP A C 1
ATOM 802 O O . TRP A 1 107 ? 5.609 6.735 -4.980 1.00 75.44 107 TRP A O 1
ATOM 812 N N . GLU A 1 108 ? 6.577 7.800 -6.711 1.00 79.00 108 GLU A N 1
ATOM 813 C CA . GLU A 1 108 ? 5.618 8.904 -6.746 1.00 79.00 108 GLU A CA 1
ATOM 814 C C . GLU A 1 108 ? 4.219 8.408 -7.128 1.00 79.00 108 GLU A C 1
ATOM 816 O O . GLU A 1 108 ? 3.238 8.889 -6.573 1.00 79.00 108 GLU A O 1
ATOM 821 N N . ILE A 1 109 ? 4.118 7.404 -8.010 1.00 81.50 109 ILE A N 1
ATOM 822 C CA . ILE A 1 109 ? 2.838 6.781 -8.381 1.00 81.50 109 ILE A CA 1
ATOM 823 C C . ILE A 1 109 ? 2.204 6.076 -7.174 1.00 81.50 109 ILE A C 1
ATOM 825 O O . ILE A 1 109 ? 1.074 6.394 -6.821 1.00 81.50 109 ILE A O 1
ATOM 829 N N . VAL A 1 110 ? 2.924 5.181 -6.486 1.00 80.12 110 VAL A N 1
ATOM 830 C CA . VAL A 1 110 ? 2.353 4.486 -5.309 1.00 80.12 110 VAL A CA 1
ATOM 831 C C . VAL A 1 110 ? 2.090 5.439 -4.148 1.00 80.12 110 VAL A C 1
ATOM 833 O O . VAL A 1 110 ? 1.127 5.266 -3.404 1.00 80.12 110 VAL A O 1
ATOM 836 N N . ASN A 1 111 ? 2.919 6.470 -3.985 1.00 79.12 111 ASN A N 1
ATOM 837 C CA . ASN A 1 111 ? 2.665 7.508 -2.997 1.00 79.12 111 ASN A CA 1
ATOM 838 C C . ASN A 1 111 ? 1.399 8.305 -3.344 1.00 79.12 111 ASN A C 1
ATOM 840 O O . ASN A 1 111 ? 0.600 8.587 -2.457 1.00 79.12 111 ASN A O 1
ATOM 844 N N . ALA A 1 112 ? 1.177 8.627 -4.621 1.00 78.94 112 ALA A N 1
ATOM 845 C CA . ALA A 1 112 ? -0.055 9.268 -5.064 1.00 78.94 112 ALA A CA 1
ATOM 846 C C . ALA A 1 112 ? -1.282 8.391 -4.772 1.00 78.94 112 ALA A C 1
ATOM 848 O O . ALA A 1 112 ? -2.251 8.908 -4.221 1.00 78.94 112 ALA A O 1
ATOM 849 N N . ASP A 1 113 ? -1.220 7.080 -5.034 1.00 78.81 113 ASP A N 1
ATOM 850 C CA . ASP A 1 113 ? -2.305 6.140 -4.709 1.00 78.81 113 ASP A CA 1
ATOM 851 C C . ASP A 1 113 ? -2.641 6.163 -3.205 1.00 78.81 113 ASP A C 1
ATOM 853 O O . ASP A 1 113 ? -3.811 6.215 -2.820 1.00 78.81 113 ASP A O 1
ATOM 857 N N . ALA A 1 114 ? -1.623 6.224 -2.339 1.00 74.19 114 ALA A N 1
ATOM 858 C CA . ALA A 1 114 ? -1.807 6.358 -0.893 1.00 74.19 114 ALA A CA 1
ATOM 859 C C . ALA A 1 114 ? -2.355 7.740 -0.473 1.00 74.19 114 ALA A C 1
ATOM 861 O O . ALA A 1 114 ? -3.207 7.827 0.412 1.00 74.19 114 ALA A O 1
ATOM 862 N N . VAL A 1 115 ? -1.902 8.832 -1.099 1.00 68.75 115 VAL A N 1
ATOM 863 C CA . VAL A 1 115 ? -2.354 10.203 -0.793 1.00 68.75 115 VAL A CA 1
ATOM 864 C C . VAL A 1 115 ? -3.784 10.458 -1.270 1.00 68.75 115 VAL A C 1
ATOM 866 O O . VAL A 1 115 ? -4.507 11.200 -0.608 1.00 68.75 115 VAL A O 1
ATOM 869 N N . VAL A 1 116 ? -4.237 9.834 -2.362 1.00 70.81 116 VAL A N 1
ATOM 870 C CA . VAL A 1 116 ? -5.635 9.933 -2.826 1.00 70.81 116 VAL A CA 1
ATOM 871 C C . VAL A 1 116 ? -6.613 9.470 -1.739 1.00 70.81 116 VAL A C 1
ATOM 873 O O . VAL A 1 116 ? -7.662 10.090 -1.567 1.00 70.81 116 VAL A O 1
ATOM 876 N N . TYR A 1 117 ? -6.250 8.454 -0.949 1.00 57.28 117 TYR A N 1
ATOM 877 C CA . TYR A 1 117 ? -7.028 8.039 0.226 1.00 57.28 117 TYR A CA 1
ATOM 878 C C . TYR A 1 117 ? -7.035 9.052 1.354 1.00 57.28 117 TYR A C 1
ATOM 880 O O . TYR A 1 117 ? -8.019 9.174 2.086 1.00 57.28 117 TYR A O 1
ATOM 888 N N . PHE A 1 118 ? -5.931 9.770 1.515 1.00 57.72 118 PHE A N 1
ATOM 889 C CA . PHE A 1 118 ? -5.749 10.687 2.619 1.00 57.72 118 PHE A CA 1
ATOM 890 C C . PHE A 1 118 ? -5.267 12.052 2.127 1.00 57.72 118 PHE A C 1
ATOM 892 O O . PHE A 1 118 ? -4.124 12.444 2.380 1.00 57.72 118 PHE A O 1
ATOM 899 N N . PRO A 1 119 ? -6.152 12.847 1.496 1.00 48.38 119 PRO A N 1
ATOM 900 C CA . PRO A 1 119 ? -5.796 14.164 0.962 1.00 48.38 119 PRO A CA 1
ATOM 901 C C . PRO A 1 119 ? -5.286 15.134 2.043 1.00 48.38 119 PRO A C 1
ATOM 903 O O . PRO A 1 119 ? -4.664 16.149 1.739 1.00 48.38 119 PRO A O 1
ATOM 906 N N . ARG A 1 120 ? -5.501 14.807 3.325 1.00 44.44 120 ARG A N 1
ATOM 907 C CA . ARG A 1 120 ? -4.999 15.557 4.480 1.00 44.44 120 ARG A CA 1
ATOM 908 C C . ARG A 1 120 ? -3.547 15.237 4.874 1.00 44.44 120 ARG A C 1
ATOM 910 O O . ARG A 1 120 ? -2.995 15.954 5.697 1.00 44.44 120 ARG A O 1
ATOM 917 N N . TRP A 1 121 ? -2.887 14.236 4.288 1.00 50.62 121 TRP A N 1
ATOM 918 C CA . TRP A 1 121 ? -1.470 13.956 4.590 1.00 50.62 121 TRP A CA 1
ATOM 919 C C . TRP A 1 121 ? -0.506 14.977 3.971 1.00 50.62 121 TRP A C 1
ATOM 921 O O . TRP A 1 121 ? 0.573 15.200 4.512 1.00 50.62 121 TRP A O 1
ATOM 931 N N . GLY A 1 122 ? -0.907 15.666 2.895 1.00 48.59 122 GLY A N 1
ATOM 932 C CA . GLY A 1 122 ? -0.126 16.760 2.297 1.00 48.59 122 GLY A CA 1
ATOM 933 C C . GLY A 1 122 ? -0.214 18.095 3.051 1.00 48.59 122 GLY A C 1
ATOM 934 O O . GLY A 1 122 ? 0.549 19.014 2.764 1.00 48.59 122 GLY A O 1
ATOM 935 N N . LEU A 1 123 ? -1.126 18.215 4.022 1.00 43.75 123 LEU A N 1
ATOM 936 C CA . LEU A 1 123 ? -1.370 19.432 4.799 1.00 43.75 123 LEU A CA 1
ATOM 937 C C . LEU A 1 123 ? -1.395 19.107 6.297 1.00 43.75 123 LEU A C 1
ATOM 939 O O . LEU A 1 123 ? -2.442 19.115 6.937 1.00 43.75 123 LEU A O 1
ATOM 943 N N . GLY A 1 124 ? -0.211 18.873 6.858 1.00 43.44 124 GLY A N 1
ATOM 944 C CA . GLY A 1 124 ? 0.027 19.036 8.288 1.00 43.44 124 GLY A CA 1
ATOM 945 C C . GLY A 1 124 ? -0.388 17.857 9.170 1.00 43.44 124 GLY A C 1
ATOM 946 O O . GLY A 1 124 ? -1.564 17.548 9.354 1.00 43.44 124 GLY A O 1
ATOM 947 N N . LEU A 1 125 ? 0.626 17.297 9.826 1.00 45.53 125 LEU A N 1
ATOM 948 C CA . LEU A 1 125 ? 0.573 16.572 11.097 1.00 45.53 125 LEU A CA 1
ATOM 949 C C . LEU A 1 125 ? -0.107 17.417 12.201 1.00 45.53 125 LEU A C 1
ATOM 951 O O . LEU A 1 125 ? 0.542 17.871 13.131 1.00 45.53 125 LEU A O 1
ATOM 955 N N . HIS A 1 126 ? -1.412 17.664 12.096 1.00 47.88 126 HIS A N 1
ATOM 956 C CA . HIS A 1 126 ? -2.196 18.412 13.091 1.00 47.88 126 HIS A CA 1
ATOM 957 C C . HIS A 1 126 ? -3.417 17.631 13.594 1.00 47.88 126 HIS A C 1
ATOM 959 O O . HIS A 1 126 ? -4.348 18.219 14.133 1.00 47.88 126 HIS A O 1
ATOM 965 N N . PHE A 1 127 ? -3.452 16.309 13.399 1.00 47.94 127 PHE A N 1
ATOM 966 C CA . PHE A 1 127 ? -4.603 15.493 13.806 1.00 47.94 127 PHE A CA 1
ATOM 967 C C . PHE A 1 127 ? -4.270 14.299 14.712 1.00 47.94 127 PHE A C 1
ATOM 969 O O . PHE A 1 127 ? -5.130 13.456 14.928 1.00 47.94 127 PHE A O 1
ATOM 976 N N . ILE A 1 128 ? -3.054 14.239 15.269 1.00 43.34 128 ILE A N 1
ATOM 977 C CA . ILE A 1 128 ? -2.686 13.278 16.335 1.00 43.34 128 ILE A CA 1
ATOM 978 C C . ILE A 1 128 ? -2.224 14.020 17.611 1.00 43.34 128 ILE A C 1
ATOM 980 O O . ILE A 1 128 ? -1.533 13.473 18.457 1.00 43.34 128 ILE A O 1
ATOM 984 N N . GLU A 1 129 ? -2.622 15.282 17.774 1.00 40.06 129 GLU A N 1
ATOM 985 C CA . GLU A 1 129 ? -2.534 16.003 19.050 1.00 40.06 129 GLU A CA 1
ATOM 986 C C . GLU A 1 129 ? -3.908 16.601 19.364 1.00 40.06 129 GLU A C 1
ATOM 988 O O . GLU A 1 129 ? -4.158 17.774 19.091 1.00 40.06 129 GLU A O 1
ATOM 993 N N . ASN A 1 130 ? -4.829 15.762 19.849 1.00 35.03 130 ASN A N 1
ATOM 994 C CA . ASN A 1 130 ? -5.790 16.118 20.900 1.00 35.03 130 ASN A CA 1
ATOM 995 C C . ASN A 1 130 ? -6.463 14.865 21.464 1.00 35.03 130 ASN A C 1
ATOM 997 O O . ASN A 1 130 ? -7.049 14.110 20.655 1.00 35.03 130 ASN A O 1
#

Radius of gyration: 16.64 Å; chains: 1; bounding box: 42×40×47 Å

Foldseek 3Di:
DPDDDPLADAPCPVVLVQLVVLLVCVVVVNLVSSCVSLVVDDALSSLCSNLLSLVVCCVVVVDPVSNVVSVVSNVVSVVRLVVVQVVLPDDPPDDHRPDPDDPSVSVVVSVVSSCVVPVCVVPDPPPPPD

Sequence (130 aa):
MPDPIPANTHPNAALLQSATRGFDFLFSNDIASARAHFQAHDDPFHLMGLGVCAFLDAALGMETGLMTEASRCLALSEAGTRKYMRMSKPKSGTGGYQGRFPHGLEWEIVNADAVVYFPRWGLGLHFIEN

Secondary structure (DSSP, 8-state):
-PPPPPTT--TTHHHHHHHHHHHHHHHTT-HHHHHHHHHT--SHHHHHHHHHHHHHHHHHH--HHHHHHHHHHHHHHHHHHHHHHHHSSPPTTS-----SSPTTHHHHHHHHHHHHH-TTTTS-S-SS--

pLDDT: mean 70.7, std 15.06, range [35.03, 92.88]

Organism: NCBI:txid2480587